Protein AF-A0A327Y409-F1 (afdb_monomer_lite)

pLDDT: mean 73.75, std 18.62, range [42.66, 96.69]

Organism: NCBI:txid568098

Secondary structure (DSSP, 8-state):
--------PPPP----S-SSSTTSS---HHHHHHHHTS-HHHHHHHHHHHHHHHHHHS-HHHHHHTT--TTTHHHHHHH--

Sequence (81 aa):
MSDRVTRLKPLPRETPKMALIDHMFHEPLSRRVARLFETPFARRQRALAARVAALRAMSDRELSERGLSRDTILPHVFGGR

Radius of gyration: 32.95 Å; chains: 1; bounding box: 58×41×92 Å

Structure (mmCIF, N/CA/C/O backbone):
data_AF-A0A327Y409-F1
#
_entry.id   AF-A0A327Y409-F1
#
loop_
_atom_site.group_PDB
_atom_site.id
_atom_site.type_symbol
_atom_site.label_atom_id
_atom_site.label_alt_id
_atom_site.label_comp_id
_atom_site.label_asym_id
_atom_site.label_entity_id
_atom_site.label_seq_id
_atom_site.pdbx_PDB_ins_code
_atom_site.Cartn_x
_atom_site.Cartn_y
_atom_site.C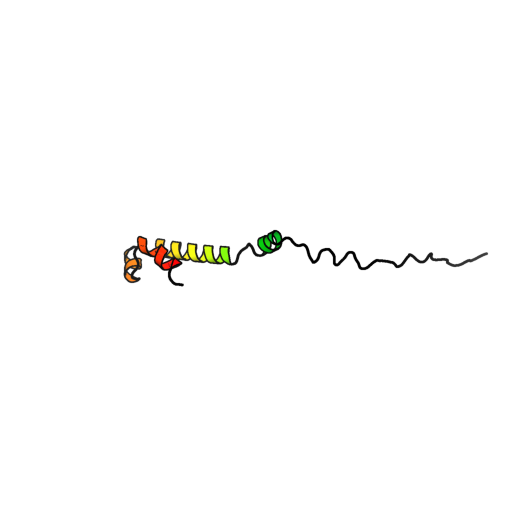artn_z
_atom_site.occupancy
_atom_site.B_iso_or_equiv
_atom_site.auth_seq_id
_atom_site.auth_comp_id
_atom_site.auth_asym_id
_atom_site.auth_atom_id
_atom_site.pdbx_PDB_model_num
ATOM 1 N N . MET A 1 1 ? 41.983 30.855 -77.797 1.00 48.53 1 MET A N 1
ATOM 2 C CA . MET A 1 1 ? 41.112 29.775 -78.311 1.00 48.53 1 MET A CA 1
ATOM 3 C C . MET A 1 1 ? 41.714 28.429 -77.932 1.00 48.53 1 MET A C 1
ATOM 5 O O . MET A 1 1 ? 42.739 28.071 -78.496 1.00 48.53 1 MET A O 1
ATOM 9 N N . SER A 1 2 ? 41.132 27.729 -76.956 1.00 43.19 2 SER A N 1
ATOM 10 C CA . SER A 1 2 ? 41.107 26.256 -76.875 1.00 43.19 2 SER A CA 1
ATOM 11 C C . SER A 1 2 ? 40.355 25.839 -75.615 1.00 43.19 2 SER A C 1
ATOM 13 O O . SER A 1 2 ? 40.924 25.715 -74.533 1.00 43.19 2 SER A O 1
ATOM 15 N N . ASP A 1 3 ? 39.054 25.647 -75.796 1.00 49.53 3 ASP A N 1
ATOM 16 C CA . ASP A 1 3 ? 38.182 24.889 -74.913 1.00 49.53 3 ASP A CA 1
ATOM 17 C C . ASP A 1 3 ? 38.614 23.422 -74.860 1.00 49.53 3 ASP A C 1
ATOM 19 O O . ASP A 1 3 ? 38.717 22.780 -75.906 1.00 49.53 3 ASP A O 1
ATOM 23 N N . ARG A 1 4 ? 38.777 22.862 -73.655 1.00 52.78 4 ARG A N 1
ATOM 24 C CA . ARG A 1 4 ? 38.578 21.424 -73.390 1.00 52.78 4 ARG A CA 1
ATOM 25 C C . ARG A 1 4 ? 38.044 21.195 -71.976 1.00 52.78 4 ARG A C 1
ATOM 27 O O . ARG A 1 4 ? 38.779 20.924 -71.036 1.00 52.78 4 ARG A O 1
ATOM 34 N N . VAL A 1 5 ? 36.728 21.339 -71.866 1.00 61.00 5 VAL A N 1
ATOM 35 C CA . VAL A 1 5 ? 35.782 20.334 -71.350 1.00 61.00 5 VAL A CA 1
ATOM 36 C C . VAL A 1 5 ? 36.382 19.235 -70.449 1.00 61.00 5 VAL A C 1
ATOM 38 O O . VAL A 1 5 ? 37.036 18.301 -70.904 1.00 61.00 5 VAL A O 1
ATOM 41 N N . THR A 1 6 ? 36.044 19.349 -69.164 1.00 56.59 6 THR A N 1
ATOM 42 C CA . THR A 1 6 ? 35.503 18.299 -68.283 1.00 56.59 6 THR A CA 1
ATOM 43 C C . THR A 1 6 ? 36.186 16.925 -68.271 1.00 56.59 6 THR A C 1
ATOM 45 O O . THR A 1 6 ? 35.890 16.044 -69.073 1.00 56.59 6 THR A O 1
ATOM 48 N N . ARG A 1 7 ? 36.931 16.654 -67.194 1.00 50.97 7 ARG A N 1
ATOM 49 C CA . ARG A 1 7 ? 36.938 15.323 -66.564 1.00 50.97 7 ARG A CA 1
ATOM 50 C C . ARG A 1 7 ? 36.664 15.461 -65.073 1.00 50.97 7 ARG A C 1
ATOM 52 O O . ARG A 1 7 ? 37.572 15.579 -64.257 1.00 50.97 7 ARG A O 1
ATOM 59 N N . LEU A 1 8 ? 35.376 15.433 -64.737 1.00 57.25 8 LEU A N 1
ATOM 60 C CA . LEU A 1 8 ? 34.906 15.062 -63.409 1.00 57.25 8 LEU A CA 1
ATOM 61 C C . LEU A 1 8 ? 35.483 13.683 -63.078 1.00 57.25 8 LEU A C 1
ATOM 63 O O . LEU A 1 8 ? 35.141 12.687 -63.713 1.00 57.25 8 LEU A O 1
ATOM 67 N N . LYS A 1 9 ? 36.384 13.643 -62.099 1.00 59.62 9 LYS A N 1
ATOM 68 C CA . LYS A 1 9 ? 36.828 12.415 -61.443 1.00 59.62 9 LYS A CA 1
ATOM 69 C C . LYS A 1 9 ? 35.591 11.786 -60.786 1.00 59.62 9 LYS A C 1
ATOM 71 O O . LYS A 1 9 ? 35.014 12.434 -59.911 1.00 59.62 9 LYS A O 1
ATOM 76 N N . PRO A 1 10 ? 35.134 10.587 -61.183 1.00 62.41 10 PRO A N 1
ATOM 77 C CA . PRO A 1 10 ? 34.055 9.943 -60.454 1.00 62.41 10 PRO A CA 1
ATOM 78 C C . PRO A 1 10 ? 34.561 9.614 -59.044 1.00 62.41 10 PRO A C 1
ATOM 80 O O . PRO A 1 10 ? 35.588 8.955 -58.875 1.00 62.41 10 PRO A O 1
ATOM 83 N N . LEU A 1 11 ? 33.860 10.134 -58.033 1.00 66.94 11 LEU A N 1
ATOM 84 C CA . LEU A 1 11 ? 34.036 9.735 -56.638 1.00 66.94 11 LEU A CA 1
ATOM 85 C C . LEU A 1 11 ? 33.781 8.220 -56.518 1.00 66.94 11 LEU A C 1
ATOM 87 O O . LEU A 1 11 ? 32.814 7.738 -57.118 1.00 66.94 11 LEU A O 1
ATOM 91 N N . PRO A 1 12 ? 34.575 7.472 -55.730 1.00 62.47 12 PRO A N 1
ATOM 92 C CA . PRO A 1 12 ? 34.282 6.072 -55.460 1.00 62.47 12 PRO A CA 1
ATOM 93 C C . PRO A 1 12 ? 32.940 5.966 -54.723 1.00 62.47 12 PRO A C 1
ATOM 95 O O . PRO A 1 12 ? 32.767 6.478 -53.617 1.00 62.47 12 PRO A O 1
ATOM 98 N N . ARG A 1 13 ? 31.970 5.317 -55.371 1.00 63.16 13 ARG A N 1
ATOM 99 C CA . ARG A 1 13 ? 30.684 4.938 -54.782 1.00 63.16 13 ARG A CA 1
ATOM 100 C C . ARG A 1 13 ? 30.810 3.575 -54.127 1.00 63.16 13 ARG A C 1
ATOM 102 O O . ARG A 1 13 ? 30.277 2.606 -54.646 1.00 63.16 13 ARG A O 1
ATOM 109 N N . GLU A 1 14 ? 31.477 3.514 -52.984 1.00 56.44 14 GLU A N 1
ATOM 110 C CA . GLU A 1 14 ? 31.473 2.312 -52.150 1.00 56.44 14 GLU A CA 1
ATOM 111 C C . GLU A 1 14 ? 31.301 2.717 -50.690 1.00 56.44 14 GLU A C 1
ATOM 113 O O . GLU A 1 14 ? 32.243 2.843 -49.916 1.00 56.44 14 GLU A O 1
ATOM 118 N N . THR A 1 15 ? 30.048 2.975 -50.324 1.00 60.78 15 THR A N 1
ATOM 119 C CA . THR A 1 15 ? 29.601 2.841 -48.943 1.00 60.78 15 THR A CA 1
ATOM 120 C C . THR A 1 15 ? 29.337 1.356 -48.693 1.00 60.78 15 THR A C 1
ATOM 122 O O . THR A 1 15 ? 28.338 0.828 -49.194 1.00 60.78 15 THR A O 1
ATOM 125 N N . PRO A 1 16 ? 30.156 0.639 -47.905 1.00 51.03 16 PRO A N 1
ATOM 126 C CA . PRO A 1 16 ? 29.670 -0.591 -47.317 1.00 51.03 16 PRO A CA 1
ATOM 127 C C . PRO A 1 16 ? 28.554 -0.210 -46.336 1.00 51.03 16 PRO A C 1
ATOM 129 O O . PRO A 1 16 ? 28.783 0.365 -45.273 1.00 51.03 16 PRO A O 1
ATOM 132 N N . LYS A 1 17 ? 27.319 -0.545 -46.725 1.00 55.56 17 LYS A N 1
ATOM 133 C CA . LYS A 1 17 ? 26.070 -0.558 -45.939 1.00 55.56 17 LYS A CA 1
ATOM 134 C C . LYS A 1 17 ? 26.132 -1.497 -44.712 1.00 55.56 17 LYS A C 1
ATOM 136 O O . LYS A 1 17 ? 25.127 -2.079 -44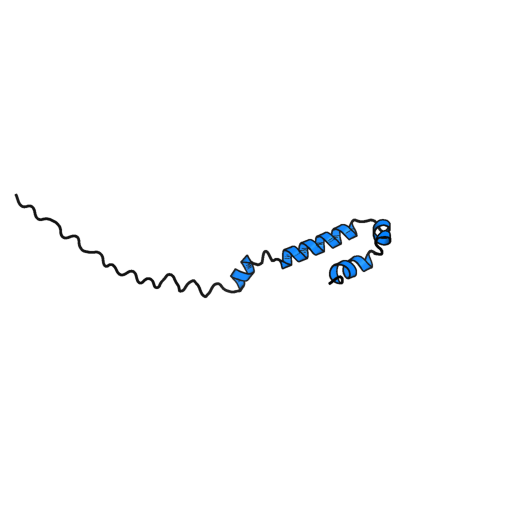.323 1.00 55.56 17 LYS A O 1
ATOM 141 N N . MET A 1 18 ? 27.299 -1.667 -44.097 1.00 42.66 18 MET A N 1
ATOM 142 C CA . MET A 1 18 ? 27.577 -2.649 -43.043 1.00 42.66 18 MET A CA 1
ATOM 143 C C . MET A 1 18 ? 28.068 -1.995 -41.746 1.00 42.66 18 MET A C 1
ATOM 145 O O . MET A 1 18 ? 28.692 -2.650 -40.931 1.00 42.66 18 MET A O 1
ATOM 149 N N . ALA A 1 19 ? 27.776 -0.711 -41.527 1.00 51.84 19 ALA A N 1
ATOM 150 C CA . ALA A 1 19 ? 27.985 -0.054 -40.230 1.00 51.84 19 ALA A CA 1
ATOM 151 C C . ALA A 1 19 ? 26.667 0.401 -39.575 1.00 51.84 19 ALA A C 1
ATOM 153 O O . ALA A 1 19 ? 26.679 1.201 -38.646 1.00 51.84 19 ALA A O 1
ATOM 154 N N . LEU A 1 20 ? 25.515 -0.070 -40.072 1.00 52.25 20 LEU A N 1
ATOM 155 C CA . LEU A 1 20 ? 24.198 0.310 -39.540 1.00 52.25 20 LEU A CA 1
ATOM 156 C C . LEU A 1 20 ? 23.558 -0.790 -38.675 1.00 52.25 20 LEU A C 1
ATOM 158 O O . LEU A 1 20 ? 22.617 -0.515 -37.939 1.00 52.25 20 LEU A O 1
ATOM 162 N N . ILE A 1 21 ? 24.061 -2.027 -38.742 1.00 52.94 21 ILE A N 1
ATOM 163 C CA . ILE A 1 21 ? 23.376 -3.197 -38.165 1.00 52.94 21 ILE A CA 1
ATOM 164 C C . ILE A 1 21 ? 24.087 -3.744 -36.912 1.00 52.94 21 ILE A C 1
ATOM 166 O O . ILE A 1 21 ? 23.444 -4.388 -36.088 1.00 52.94 21 ILE A O 1
ATOM 170 N N . ASP A 1 22 ? 25.358 -3.401 -36.675 1.00 46.69 22 ASP A N 1
ATOM 171 C CA . ASP A 1 22 ? 26.092 -3.871 -35.483 1.00 46.69 22 ASP A CA 1
ATOM 172 C C . ASP A 1 22 ? 25.643 -3.208 -34.172 1.00 46.69 22 ASP A C 1
ATOM 174 O O . ASP A 1 22 ? 25.914 -3.709 -33.083 1.00 46.69 22 ASP A O 1
ATOM 178 N N . HIS A 1 23 ? 24.898 -2.102 -34.234 1.00 52.97 23 HIS A N 1
ATOM 179 C CA . HIS A 1 23 ? 24.331 -1.467 -33.039 1.00 52.97 23 HIS A CA 1
ATOM 180 C C . HIS A 1 23 ? 22.987 -2.051 -32.587 1.00 52.97 23 HIS A C 1
ATOM 182 O O . HIS A 1 23 ? 22.493 -1.672 -31.528 1.00 52.97 23 HIS A O 1
ATOM 188 N N . MET A 1 24 ? 22.398 -2.992 -33.331 1.00 50.91 24 MET A N 1
ATOM 189 C CA . MET A 1 24 ? 21.049 -3.485 -33.025 1.00 50.91 24 MET A CA 1
ATOM 190 C C . MET A 1 24 ? 21.003 -4.640 -32.014 1.00 50.91 24 MET A C 1
ATOM 192 O O . MET A 1 24 ? 19.917 -4.959 -31.531 1.00 50.91 24 MET A O 1
ATOM 196 N N . PHE A 1 25 ? 22.139 -5.243 -31.636 1.00 54.25 25 PHE A N 1
ATOM 197 C CA . PHE A 1 25 ? 22.136 -6.469 -30.817 1.00 54.25 25 PHE A CA 1
ATOM 198 C C . PHE A 1 25 ? 22.845 -6.397 -29.460 1.00 54.25 25 PHE A C 1
ATOM 200 O O . PHE A 1 25 ? 22.874 -7.394 -28.747 1.00 54.25 25 PHE A O 1
ATOM 207 N N . HIS A 1 26 ? 23.332 -5.231 -29.031 1.00 57.50 26 HIS A N 1
ATOM 208 C CA . HIS A 1 26 ? 23.942 -5.082 -27.703 1.00 57.50 26 HIS A CA 1
ATOM 209 C C . HIS A 1 26 ? 23.484 -3.813 -26.978 1.00 57.50 26 HIS A C 1
ATOM 211 O O . HIS A 1 26 ? 24.283 -3.079 -26.402 1.00 57.50 26 HIS A O 1
ATOM 217 N N . GLU A 1 27 ? 22.176 -3.552 -26.933 1.00 58.22 27 GLU A N 1
ATOM 218 C CA . GLU A 1 27 ? 21.681 -2.736 -25.823 1.00 58.22 27 GLU A CA 1
ATOM 219 C C . GLU A 1 27 ? 21.708 -3.625 -24.570 1.00 58.22 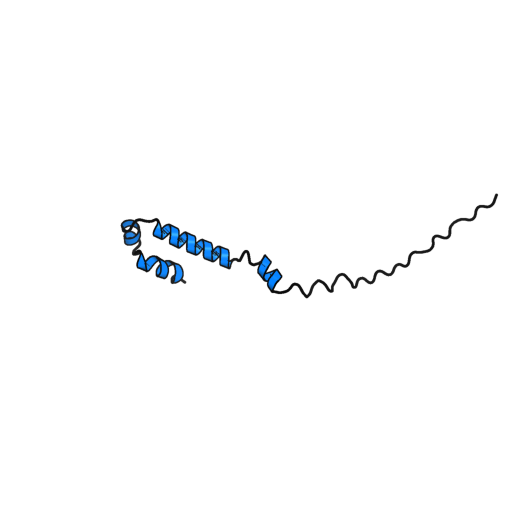27 GLU A C 1
ATOM 221 O O . GLU A 1 27 ? 20.992 -4.632 -24.529 1.00 58.22 27 GLU A O 1
ATOM 226 N N . PRO A 1 28 ? 22.556 -3.331 -23.563 1.00 64.25 28 PRO A N 1
ATOM 227 C CA . PRO A 1 28 ? 22.643 -4.184 -22.395 1.00 64.25 28 PRO A CA 1
ATOM 228 C C . PRO A 1 28 ? 21.269 -4.214 -21.730 1.00 64.25 28 PRO A C 1
ATOM 230 O O . PRO A 1 28 ? 20.591 -3.185 -21.639 1.00 64.25 28 PRO A O 1
ATOM 233 N N . LEU A 1 29 ? 20.852 -5.396 -21.266 1.00 61.03 29 LEU A N 1
ATOM 234 C CA . LEU A 1 29 ? 19.582 -5.586 -20.559 1.00 61.03 29 LEU A CA 1
ATOM 235 C C . LEU A 1 29 ? 19.374 -4.499 -19.500 1.00 61.03 29 LEU A C 1
ATOM 237 O O . LEU A 1 29 ? 18.266 -4.003 -19.379 1.00 61.03 29 LEU A O 1
ATOM 241 N N . SER A 1 30 ? 20.442 -4.039 -18.842 1.00 60.09 30 SER A N 1
ATOM 242 C CA . SER A 1 30 ? 20.454 -2.926 -17.887 1.00 60.09 30 SER A CA 1
ATOM 243 C C . SER A 1 30 ? 19.955 -1.581 -18.431 1.00 60.09 30 SER A C 1
ATOM 245 O O . SER A 1 30 ? 19.328 -0.846 -17.679 1.00 60.09 30 SER A O 1
ATOM 247 N N . ARG A 1 31 ? 20.166 -1.243 -19.711 1.00 62.00 31 ARG A N 1
ATOM 248 C CA . ARG A 1 31 ? 19.648 -0.010 -20.342 1.00 62.00 31 ARG A CA 1
ATOM 249 C C . ARG A 1 31 ? 18.186 -0.148 -20.750 1.00 62.00 31 ARG A C 1
ATOM 251 O O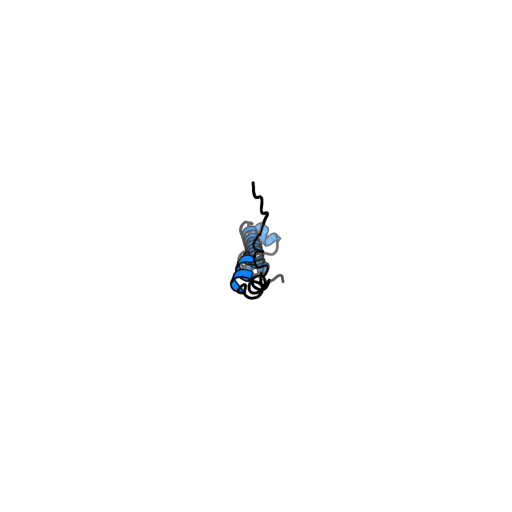 . ARG A 1 31 ? 17.415 0.796 -20.591 1.00 62.00 31 ARG A O 1
ATOM 258 N N . ARG A 1 32 ? 17.789 -1.330 -21.229 1.00 59.31 32 ARG A N 1
ATOM 259 C CA . ARG A 1 32 ? 16.385 -1.642 -21.534 1.00 59.31 32 ARG A CA 1
ATOM 260 C C . ARG A 1 32 ? 15.553 -1.677 -20.253 1.00 59.31 32 ARG A C 1
ATOM 262 O O . ARG A 1 32 ? 14.492 -1.073 -20.207 1.00 59.31 32 ARG A O 1
ATOM 269 N N . VAL A 1 33 ? 16.100 -2.288 -19.205 1.00 58.06 33 VAL A N 1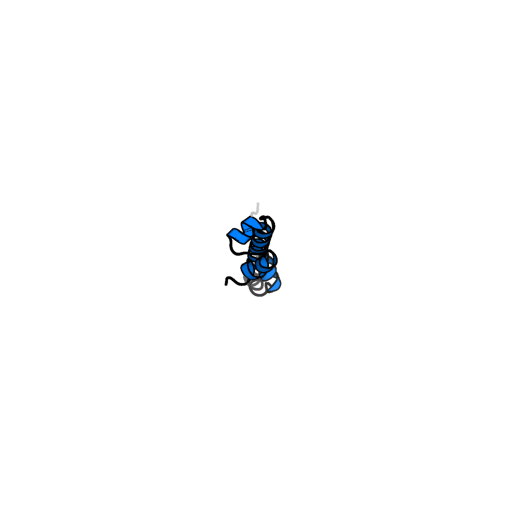
ATOM 270 C CA . VAL A 1 33 ? 15.656 -2.223 -17.810 1.00 58.06 33 VAL A CA 1
ATOM 271 C C . VAL A 1 33 ? 15.623 -0.762 -17.374 1.00 58.06 33 VAL A C 1
ATOM 273 O O . VAL A 1 33 ? 14.538 -0.277 -17.158 1.00 58.06 33 VAL A O 1
ATOM 276 N N . ALA A 1 34 ? 16.703 0.016 -17.383 1.00 61.78 34 ALA A N 1
ATOM 277 C CA . ALA A 1 34 ? 16.668 1.425 -16.961 1.00 61.78 34 ALA A CA 1
ATOM 278 C C . ALA A 1 34 ? 15.550 2.266 -17.624 1.00 61.78 34 ALA A C 1
ATOM 280 O O . ALA A 1 34 ? 14.895 3.043 -16.933 1.00 61.78 34 ALA A O 1
ATOM 281 N N . ARG A 1 35 ? 15.260 2.064 -18.921 1.00 57.31 35 ARG A N 1
ATOM 282 C CA . ARG A 1 35 ? 14.137 2.730 -19.621 1.00 57.31 35 ARG A CA 1
ATOM 283 C C . ARG A 1 35 ? 12.761 2.154 -19.271 1.00 57.31 35 ARG A C 1
ATOM 285 O O . ARG A 1 35 ? 11.801 2.903 -19.157 1.00 57.31 35 ARG A O 1
ATOM 292 N N . LEU A 1 36 ? 12.657 0.842 -19.067 1.00 55.91 36 LEU A N 1
ATOM 293 C CA . LEU A 1 36 ? 11.465 0.198 -18.507 1.00 55.91 36 LEU A CA 1
ATOM 294 C C . LEU A 1 36 ? 11.338 0.404 -16.992 1.00 55.91 36 LEU A C 1
ATOM 296 O O . LEU A 1 36 ? 10.336 -0.032 -16.441 1.00 55.91 36 LEU A O 1
ATOM 300 N N . PHE A 1 37 ? 12.336 0.999 -16.321 1.00 53.50 37 PHE A N 1
ATOM 301 C CA . PHE A 1 37 ? 12.473 1.087 -14.865 1.00 53.50 37 PHE A CA 1
ATOM 302 C C . PHE A 1 37 ? 12.146 2.457 -14.257 1.00 53.50 37 PHE A C 1
ATOM 304 O O . PHE A 1 37 ? 12.156 2.581 -13.031 1.00 53.50 37 PHE A O 1
ATOM 311 N N . GLU A 1 38 ? 11.538 3.358 -15.034 1.00 56.47 38 GLU A N 1
ATOM 312 C CA . GLU A 1 38 ? 10.238 3.889 -14.588 1.00 56.47 38 GLU A CA 1
ATOM 313 C C . GLU A 1 38 ? 9.236 2.724 -14.521 1.00 56.47 38 GLU A C 1
ATOM 315 O O . GLU A 1 38 ? 8.341 2.550 -15.346 1.00 56.47 38 GLU A O 1
ATOM 320 N N . THR A 1 39 ? 9.470 1.815 -13.577 1.00 63.50 39 THR A N 1
ATOM 321 C CA . THR A 1 39 ? 8.913 0.473 -13.658 1.00 63.50 39 THR A CA 1
ATOM 322 C C . THR A 1 39 ? 7.405 0.503 -13.479 1.00 63.50 39 THR A C 1
ATOM 324 O O . THR A 1 39 ? 6.904 1.148 -12.552 1.00 63.50 39 THR A O 1
ATOM 327 N N . PRO A 1 40 ? 6.642 -0.309 -14.234 1.00 67.38 40 PRO A N 1
ATOM 328 C CA . PRO A 1 40 ? 5.278 -0.638 -13.830 1.00 67.38 40 PRO A CA 1
ATOM 329 C C . PRO A 1 40 ? 5.244 -1.184 -12.390 1.00 67.38 40 PRO A C 1
ATOM 331 O O . PRO A 1 40 ? 4.250 -1.009 -11.692 1.00 67.38 40 PRO A O 1
ATOM 334 N N . PHE A 1 41 ? 6.342 -1.785 -11.916 1.00 72.56 41 PHE A N 1
ATOM 335 C CA . PHE A 1 41 ? 6.579 -2.096 -10.507 1.00 72.56 41 PHE A CA 1
ATOM 336 C C . PHE A 1 41 ? 6.602 -0.854 -9.604 1.00 72.56 41 PHE A C 1
ATOM 338 O O . PHE A 1 41 ? 5.803 -0.809 -8.678 1.00 72.56 41 PHE A O 1
ATOM 345 N N . ALA A 1 42 ? 7.407 0.175 -9.888 1.00 78.81 42 ALA A N 1
ATOM 346 C CA . ALA A 1 42 ? 7.400 1.430 -9.132 1.00 78.81 42 ALA A CA 1
ATOM 347 C C . ALA A 1 42 ? 6.012 2.087 -9.125 1.00 78.81 42 ALA A C 1
ATOM 349 O O . ALA A 1 42 ? 5.551 2.543 -8.081 1.00 78.81 42 ALA A O 1
ATOM 350 N N . ARG A 1 43 ? 5.288 2.070 -10.254 1.00 82.31 43 ARG A N 1
ATOM 351 C CA . ARG A 1 43 ? 3.895 2.546 -10.310 1.00 82.31 43 ARG A CA 1
ATOM 352 C C . ARG A 1 43 ? 2.974 1.736 -9.392 1.00 82.31 43 ARG A C 1
ATOM 354 O O . ARG A 1 43 ? 2.204 2.324 -8.637 1.00 82.31 43 ARG A O 1
ATOM 361 N N . ARG A 1 44 ? 3.065 0.402 -9.421 1.00 83.94 44 ARG A N 1
ATOM 362 C CA . ARG A 1 44 ? 2.306 -0.487 -8.521 1.00 83.94 44 ARG A CA 1
ATOM 363 C C . ARG A 1 44 ? 2.671 -0.259 -7.054 1.00 83.94 44 ARG A C 1
ATOM 365 O O . ARG A 1 44 ? 1.779 -0.184 -6.219 1.00 83.94 44 ARG A O 1
ATOM 372 N N . GLN A 1 45 ? 3.952 -0.089 -6.747 1.00 87.06 45 GLN A N 1
ATOM 373 C CA . GLN A 1 45 ? 4.438 0.190 -5.400 1.00 87.06 45 GLN A CA 1
ATOM 374 C C . GLN A 1 45 ? 3.911 1.534 -4.887 1.00 87.06 45 GLN A C 1
ATOM 376 O O . GLN A 1 45 ? 3.424 1.598 -3.763 1.00 87.06 45 GLN A O 1
ATOM 381 N N . ARG A 1 46 ? 3.920 2.586 -5.718 1.00 88.00 46 ARG A N 1
ATOM 382 C CA . ARG A 1 46 ? 3.302 3.879 -5.378 1.00 88.00 46 ARG A CA 1
ATOM 383 C C . ARG A 1 46 ? 1.797 3.748 -5.152 1.00 88.00 46 ARG A C 1
ATOM 385 O O . ARG A 1 46 ? 1.288 4.324 -4.200 1.00 88.00 46 ARG A O 1
ATOM 392 N N . ALA A 1 47 ? 1.094 2.968 -5.973 1.00 90.94 47 ALA A N 1
ATOM 393 C CA . ALA A 1 47 ? -0.339 2.732 -5.799 1.00 90.94 47 ALA A CA 1
ATOM 394 C C . ALA A 1 47 ? -0.656 1.989 -4.486 1.00 90.94 47 ALA A C 1
ATOM 396 O O . ALA A 1 47 ? -1.595 2.355 -3.781 1.00 90.94 47 ALA A O 1
ATOM 397 N N . LEU A 1 48 ? 0.145 0.981 -4.124 1.00 92.31 48 LEU A N 1
ATOM 398 C CA . LEU A 1 48 ? 0.022 0.281 -2.842 1.00 92.31 48 LEU A CA 1
ATOM 399 C C . LEU A 1 48 ? 0.332 1.215 -1.667 1.00 92.31 48 LEU A C 1
ATOM 401 O O . LEU A 1 48 ? -0.437 1.262 -0.712 1.00 92.31 48 LEU A O 1
ATOM 405 N N . ALA A 1 49 ? 1.399 2.011 -1.764 1.00 93.12 49 ALA A N 1
ATOM 406 C CA . ALA A 1 49 ? 1.751 2.994 -0.744 1.00 93.12 49 ALA A CA 1
ATOM 407 C C . ALA A 1 49 ? 0.641 4.039 -0.549 1.00 93.12 49 ALA A C 1
ATOM 409 O O . ALA A 1 49 ? 0.263 4.321 0.584 1.00 93.12 49 ALA A O 1
ATOM 410 N N . ALA A 1 50 ? 0.060 4.551 -1.639 1.00 94.75 50 ALA A N 1
ATOM 411 C CA . ALA A 1 50 ? -1.065 5.481 -1.590 1.00 94.75 50 ALA A CA 1
ATOM 412 C C . ALA A 1 50 ? -2.305 4.854 -0.934 1.00 94.75 50 ALA A C 1
ATOM 414 O O . ALA A 1 50 ? -2.956 5.496 -0.115 1.00 94.75 50 ALA A O 1
ATOM 415 N N . ARG A 1 51 ? -2.604 3.580 -1.227 1.00 94.56 51 ARG A N 1
ATOM 416 C CA . ARG A 1 51 ? -3.692 2.838 -0.568 1.00 94.56 51 ARG A CA 1
ATOM 417 C C . ARG A 1 51 ? -3.469 2.689 0.935 1.00 94.56 51 ARG A C 1
ATOM 419 O O . ARG A 1 51 ? -4.387 2.950 1.706 1.00 94.56 51 ARG A O 1
ATOM 426 N N . VAL A 1 52 ? -2.261 2.311 1.357 1.00 95.19 52 VAL A N 1
ATOM 427 C CA . VAL A 1 52 ? -1.914 2.231 2.786 1.00 95.19 52 VAL A CA 1
ATOM 428 C C . VAL A 1 52 ? -2.041 3.602 3.446 1.00 95.19 52 VAL A C 1
ATOM 430 O O . VAL A 1 52 ? -2.612 3.699 4.527 1.00 95.19 52 VAL A O 1
ATOM 433 N N . ALA A 1 53 ? -1.546 4.661 2.800 1.00 95.94 53 ALA A N 1
ATOM 434 C CA . ALA A 1 53 ? -1.627 6.020 3.327 1.00 95.94 53 ALA A CA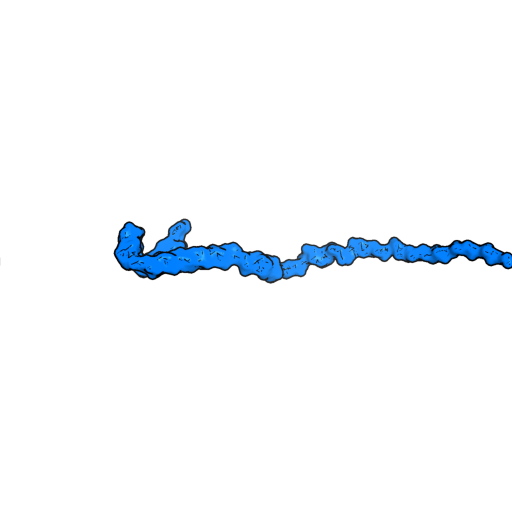 1
ATOM 435 C C . ALA A 1 53 ? -3.084 6.481 3.489 1.00 95.94 53 ALA A C 1
ATOM 437 O O . ALA A 1 53 ? -3.437 7.010 4.537 1.00 95.94 53 ALA A O 1
ATOM 438 N N . ALA A 1 54 ? -3.942 6.201 2.503 1.00 95.62 54 ALA A N 1
ATOM 439 C CA . ALA A 1 54 ? -5.367 6.513 2.566 1.00 95.62 54 ALA A CA 1
ATOM 440 C C . ALA A 1 54 ? -6.067 5.802 3.736 1.00 95.62 54 ALA A C 1
ATOM 442 O O . ALA A 1 54 ? -6.806 6.436 4.478 1.00 95.62 54 ALA A O 1
ATOM 443 N N . LEU A 1 55 ? -5.794 4.509 3.951 1.00 94.88 55 LEU A N 1
ATOM 444 C CA . LEU A 1 55 ? -6.342 3.768 5.096 1.00 94.88 55 LEU A CA 1
ATOM 445 C C . LEU A 1 55 ? -5.772 4.264 6.432 1.00 94.88 55 LEU A C 1
ATOM 447 O O . LEU A 1 55 ? -6.478 4.315 7.432 1.00 94.88 55 LEU A O 1
ATOM 451 N N . ARG A 1 56 ? -4.497 4.661 6.472 1.00 94.19 56 ARG A N 1
ATOM 452 C CA . ARG A 1 56 ? -3.892 5.240 7.680 1.00 94.19 56 ARG A CA 1
ATOM 453 C C . ARG A 1 56 ? -4.411 6.641 8.000 1.00 94.19 56 ARG A C 1
ATOM 455 O O . ARG A 1 56 ? -4.403 7.014 9.166 1.00 94.19 56 ARG A O 1
ATOM 462 N N . ALA A 1 57 ? -4.886 7.386 7.010 1.00 96.69 57 ALA A N 1
ATOM 463 C CA . ALA A 1 57 ? -5.498 8.692 7.223 1.00 96.69 57 ALA A CA 1
ATOM 464 C C . ALA A 1 57 ? -6.927 8.607 7.794 1.00 96.69 57 ALA A C 1
ATOM 466 O O . ALA A 1 57 ? -7.374 9.560 8.421 1.00 96.69 57 ALA A O 1
ATOM 467 N N . MET A 1 58 ? -7.628 7.482 7.605 1.00 95.38 58 MET A N 1
ATOM 468 C CA . MET A 1 58 ? -8.954 7.250 8.198 1.00 95.38 58 MET A CA 1
ATOM 469 C C . MET A 1 58 ? -8.869 7.165 9.722 1.00 95.38 58 MET A C 1
ATOM 471 O O . MET A 1 58 ? -7.834 6.782 10.268 1.00 95.38 58 MET A O 1
ATOM 475 N N . SER A 1 59 ? -9.958 7.493 10.409 1.00 95.56 59 SER A N 1
ATOM 476 C CA . SER A 1 59 ? -10.136 7.273 11.845 1.00 95.56 59 SER A CA 1
ATOM 477 C C . SER A 1 59 ? -10.359 5.793 12.173 1.00 95.56 59 SER A C 1
ATOM 479 O O . SER A 1 59 ? -10.729 4.989 11.317 1.00 95.56 59 SER A O 1
ATOM 481 N N . ASP A 1 60 ? -10.165 5.418 13.438 1.00 94.12 60 ASP A N 1
ATOM 482 C CA . ASP A 1 60 ? -10.347 4.028 13.882 1.00 94.12 60 ASP A CA 1
ATOM 483 C C . ASP A 1 60 ? -11.800 3.555 13.725 1.00 94.12 60 ASP A C 1
ATOM 485 O O . ASP A 1 60 ? -12.043 2.384 13.444 1.00 94.12 60 ASP A O 1
ATOM 489 N N . ARG A 1 61 ? -12.762 4.480 13.833 1.00 95.62 61 ARG A N 1
ATOM 490 C CA . ARG A 1 61 ? -14.179 4.214 13.569 1.00 95.62 61 ARG A CA 1
ATOM 491 C C . ARG A 1 61 ? -14.434 3.896 12.095 1.00 95.62 61 ARG A C 1
ATOM 493 O O . ARG A 1 61 ? -15.089 2.911 11.786 1.00 95.62 61 ARG A O 1
ATOM 500 N N . GLU A 1 62 ? -13.904 4.702 11.181 1.00 96.25 62 GLU A N 1
ATOM 501 C CA . GLU A 1 62 ? -14.068 4.461 9.739 1.00 96.25 62 GLU A CA 1
ATOM 502 C C . GLU A 1 62 ? -13.378 3.163 9.297 1.00 96.25 62 GLU A C 1
ATOM 504 O O . GLU A 1 62 ? -13.835 2.481 8.378 1.00 96.25 62 GLU A O 1
ATOM 509 N N . LEU A 1 63 ? -12.274 2.797 9.955 1.00 95.94 63 LEU A N 1
ATOM 510 C CA . LEU A 1 63 ? -11.623 1.509 9.736 1.00 95.94 63 LEU A CA 1
ATOM 511 C C . LEU A 1 63 ? -12.481 0.346 10.235 1.00 95.94 63 LEU A C 1
ATOM 513 O O . LEU A 1 63 ? -12.643 -0.629 9.500 1.00 95.94 63 LEU A O 1
ATOM 517 N N . SER A 1 64 ? -13.072 0.451 11.427 1.00 95.62 64 SER A N 1
ATOM 518 C CA . SER A 1 64 ? -13.897 -0.624 11.987 1.00 95.62 64 SER A CA 1
ATOM 519 C C . SER A 1 64 ? -15.188 -0.847 11.197 1.00 95.62 64 SER A C 1
ATOM 521 O O . SER A 1 64 ? -15.573 -1.995 10.983 1.00 95.62 64 SER A O 1
ATOM 523 N N . GLU A 1 65 ? -15.796 0.214 10.657 1.00 96.38 65 GLU A N 1
ATOM 524 C CA . GLU A 1 65 ? -16.931 0.132 9.721 1.00 96.38 65 GLU A CA 1
ATOM 525 C C . GLU A 1 65 ? -16.576 -0.647 8.440 1.00 96.38 65 GLU A C 1
ATOM 527 O O . GLU A 1 65 ? -17.437 -1.262 7.812 1.00 96.38 65 GLU A O 1
ATOM 532 N N . ARG A 1 66 ? -15.290 -0.680 8.076 1.00 92.81 66 ARG A N 1
ATOM 533 C CA . ARG A 1 66 ? -14.746 -1.473 6.963 1.00 92.81 66 ARG A CA 1
ATOM 534 C C . ARG A 1 66 ? -14.249 -2.861 7.382 1.00 92.81 66 ARG A C 1
ATOM 536 O O . ARG A 1 66 ? -13.681 -3.565 6.550 1.00 92.81 66 ARG A O 1
ATOM 543 N N . GLY A 1 67 ? -14.429 -3.251 8.645 1.00 94.94 67 GLY A N 1
ATOM 544 C CA . GLY A 1 67 ? -13.904 -4.503 9.197 1.00 94.94 67 GLY A CA 1
ATOM 545 C C . GLY A 1 67 ? -12.377 -4.531 9.298 1.00 94.94 67 GLY A C 1
ATOM 546 O O . GLY A 1 67 ? -11.780 -5.604 9.281 1.00 94.94 67 GLY A O 1
ATOM 547 N N . LEU A 1 68 ? -11.740 -3.359 9.357 1.00 95.19 68 LEU A N 1
ATOM 548 C CA . LEU A 1 68 ? -10.294 -3.204 9.449 1.00 95.19 68 LEU A CA 1
ATOM 549 C C . LEU A 1 68 ? -9.892 -2.623 10.805 1.00 95.19 68 LEU A C 1
ATOM 551 O O . LEU A 1 68 ? -10.611 -1.859 11.441 1.00 95.19 68 LEU A O 1
ATOM 555 N N . SER A 1 69 ? -8.671 -2.945 11.200 1.00 94.75 69 SER A N 1
ATOM 556 C CA . SER A 1 69 ? -7.949 -2.370 12.330 1.00 94.75 69 SER A CA 1
ATOM 557 C C . SER A 1 69 ? -6.578 -1.888 11.849 1.00 94.75 69 SER A C 1
ATOM 559 O O . SER A 1 69 ? -6.121 -2.258 10.765 1.00 94.75 69 SER A O 1
ATOM 561 N N . ARG A 1 70 ? -5.892 -1.043 12.626 1.00 94.12 70 ARG A N 1
ATOM 562 C CA . ARG A 1 70 ? -4.603 -0.450 12.211 1.00 94.12 70 ARG A CA 1
ATOM 563 C C . ARG A 1 70 ? -3.545 -1.495 11.858 1.00 94.12 70 ARG A C 1
ATOM 565 O O . ARG A 1 70 ? -2.788 -1.306 10.906 1.00 94.12 70 ARG A O 1
ATOM 572 N N . ASP A 1 71 ? -3.521 -2.583 12.611 1.00 93.94 71 ASP A N 1
ATOM 573 C CA . ASP A 1 71 ? -2.635 -3.735 12.461 1.00 93.94 71 ASP A CA 1
ATOM 574 C C . ASP A 1 71 ? -2.977 -4.601 11.237 1.00 93.94 71 ASP A C 1
ATOM 576 O O . ASP A 1 71 ? -2.074 -5.142 10.596 1.00 93.94 71 ASP A O 1
ATOM 580 N N . THR A 1 72 ? -4.247 -4.655 10.826 1.00 94.94 72 THR A N 1
ATOM 581 C CA . THR A 1 72 ? -4.689 -5.460 9.675 1.00 94.94 72 THR A CA 1
ATOM 582 C C . THR A 1 72 ? -4.612 -4.725 8.333 1.00 94.94 72 THR A C 1
ATOM 584 O O . THR A 1 72 ? -4.718 -5.366 7.286 1.00 94.94 72 THR A O 1
ATOM 587 N N . ILE A 1 73 ? -4.320 -3.413 8.318 1.00 94.06 73 ILE A N 1
ATOM 588 C CA . ILE A 1 73 ? -4.161 -2.616 7.082 1.00 94.06 73 ILE A CA 1
ATOM 589 C C . ILE A 1 73 ? -3.128 -3.232 6.125 1.00 94.06 73 ILE A C 1
ATOM 591 O O . ILE A 1 73 ? -3.398 -3.351 4.929 1.00 94.06 73 ILE A O 1
ATOM 595 N N . LEU A 1 74 ? -1.936 -3.604 6.611 1.00 93.06 74 LEU A N 1
ATOM 596 C CA . LEU A 1 74 ? -0.883 -4.147 5.740 1.00 93.06 74 LEU A CA 1
ATOM 597 C C . LEU A 1 74 ? -1.261 -5.536 5.189 1.00 93.06 74 LEU A C 1
ATOM 599 O O . LEU A 1 74 ? -1.245 -5.685 3.963 1.00 93.06 74 LEU A O 1
ATOM 603 N N . PRO A 1 75 ? -1.666 -6.524 6.018 1.00 93.50 75 PRO A N 1
ATOM 604 C CA . PRO A 1 75 ? -2.191 -7.795 5.518 1.00 93.50 75 PRO A CA 1
ATOM 605 C C . PRO A 1 75 ? -3.321 -7.627 4.498 1.00 93.50 75 PRO A C 1
ATOM 607 O O . PRO A 1 75 ? -3.304 -8.281 3.460 1.00 93.50 75 PRO A O 1
ATOM 610 N N . HIS A 1 76 ? -4.255 -6.704 4.737 1.00 92.50 76 HIS A N 1
ATOM 611 C CA . HIS A 1 76 ? -5.365 -6.432 3.826 1.00 92.50 76 HIS A CA 1
ATOM 612 C C . HIS A 1 76 ? -4.892 -5.905 2.460 1.00 92.50 76 HIS A C 1
ATOM 614 O O . HIS A 1 76 ? -5.318 -6.402 1.418 1.00 92.50 76 HIS A O 1
ATOM 620 N N . VAL A 1 77 ? -3.980 -4.924 2.441 1.00 91.56 77 VAL A N 1
ATOM 621 C CA . VAL A 1 77 ? -3.501 -4.310 1.188 1.00 91.56 77 VAL A CA 1
ATOM 622 C C . VAL A 1 77 ? -2.612 -5.256 0.372 1.00 91.56 77 VAL A C 1
ATOM 624 O O . VAL A 1 77 ? -2.649 -5.210 -0.859 1.00 91.56 77 VAL A O 1
ATOM 627 N N . PHE A 1 78 ? -1.815 -6.109 1.022 1.00 89.69 78 PHE A N 1
ATOM 628 C CA . PHE A 1 78 ? -0.867 -6.998 0.335 1.00 89.69 78 PHE A CA 1
ATOM 629 C C . PHE A 1 78 ? -1.386 -8.426 0.093 1.00 89.69 78 PHE A C 1
ATOM 631 O O . PHE A 1 78 ? -0.872 -9.089 -0.812 1.00 89.69 78 PHE A O 1
ATOM 638 N N . GLY A 1 79 ? -2.379 -8.884 0.864 1.00 83.06 79 GLY A N 1
ATOM 639 C CA . GLY A 1 79 ? -2.902 -10.255 0.853 1.00 83.06 79 GLY A CA 1
ATOM 640 C C . GLY A 1 79 ? -4.144 -10.499 -0.010 1.00 83.06 79 GLY A C 1
ATOM 641 O O . GLY A 1 79 ? -4.476 -11.649 -0.253 1.00 83.06 79 GLY A O 1
ATOM 642 N N . GLY A 1 80 ? -4.819 -9.460 -0.511 1.00 68.56 80 GLY A N 1
ATOM 643 C CA . GLY A 1 80 ? -6.017 -9.598 -1.359 1.00 68.56 80 GLY A CA 1
ATOM 644 C C . GLY A 1 80 ? -5.744 -9.954 -2.829 1.00 68.56 80 GLY A C 1
ATOM 645 O O . GLY A 1 80 ? -6.361 -9.345 -3.703 1.00 68.56 80 GLY A O 1
ATOM 646 N N . ARG A 1 81 ? -4.787 -10.849 -3.113 1.00 52.50 81 ARG A N 1
ATOM 647 C CA . ARG A 1 81 ? -4.451 -11.305 -4.475 1.00 52.50 81 ARG A CA 1
ATOM 648 C C . ARG A 1 81 ? -4.918 -12.724 -4.741 1.00 52.50 81 ARG A C 1
ATOM 650 O O . ARG A 1 81 ? -4.671 -13.577 -3.868 1.00 52.50 81 ARG A O 1
#

Foldseek 3Di:
DDDDDDDDDDDDPDDPPPPPPVVPPDPPVVNVCVVCVVDPVVVVVVVLVVQLVVLVVDDQVVQVVVVHGNVCSVCVSPVPD